Protein AF-A0AAU7NZ20-F1 (afdb_monomer)

Foldseek 3Di:
DDPPPPDPPQDPLLVLLLVLLVVCLVQVLQCLLCQFQVQQADGPVVCRCPRGCCPVPPDPDHRLLVVDVCLVVVLSVVLSVQLSVQLRVVDDDPDDPPCNNVSSNVRSNVSSSVSSSVSSVVSCVVVVRDGPDD

Organism: NCBI:txid3067653

Sequence (134 aa):
MRINFFNLTLSRQQGMASAIVALIALIVFTPLCGFIFDCGCTWPGLGLDEGCNFHVPEAEYRCPWCVSLFAGGLSFVLALLAGLWAAIRATRDRFSGRYELTRRVFIGVVVFIVVAVLAGWLTAAQQGYPLNGF

Secondary structure (DSSP, 8-state):
-----S-----HHHHHHHHHHHHHHHHHHHHHHHHHHT-----GGGTTTTT-GGG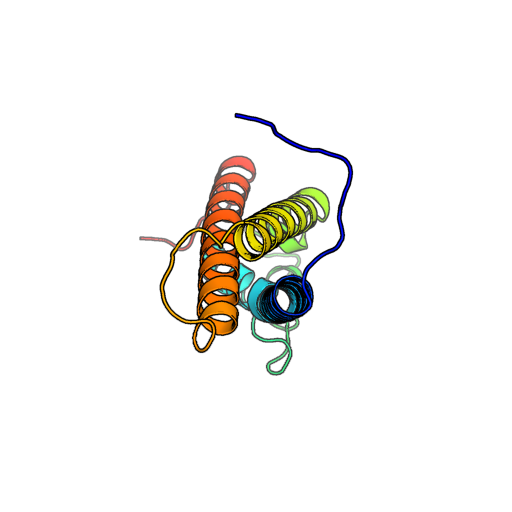-TT-SS--HHHH-HHHHHHHHHHHHHHHHHHHHH-----S-TTSHHHHHHHHHHHHHHHHHHHHHHHHHHHHT---S--

Structure (mmCIF, N/CA/C/O backbone):
data_AF-A0AAU7NZ20-F1
#
_entry.id   AF-A0AAU7NZ20-F1
#
loop_
_atom_site.group_PDB
_atom_site.id
_atom_site.type_symbol
_atom_site.label_atom_id
_atom_site.label_alt_id
_atom_site.label_comp_id
_atom_site.label_asym_id
_atom_site.label_entity_id
_atom_site.label_seq_id
_atom_site.pdbx_PDB_ins_code
_atom_site.Cartn_x
_atom_site.Cartn_y
_atom_site.Cartn_z
_atom_site.occupancy
_atom_site.B_iso_or_equiv
_atom_site.auth_seq_id
_atom_site.auth_comp_id
_atom_site.auth_asym_id
_atom_site.auth_atom_id
_atom_site.pdbx_PDB_model_num
ATOM 1 N N . MET A 1 1 ? -26.780 16.047 13.196 1.00 37.12 1 MET A N 1
ATOM 2 C CA . MET A 1 1 ? -25.580 15.195 13.029 1.00 37.12 1 MET A CA 1
ATOM 3 C C . MET A 1 1 ? -24.376 16.002 13.522 1.00 37.12 1 MET A C 1
ATOM 5 O O . MET A 1 1 ? -23.894 16.851 12.791 1.00 37.12 1 MET A O 1
ATOM 9 N N . ARG A 1 2 ? -23.982 15.879 14.801 1.00 36.03 2 ARG A N 1
ATOM 10 C CA . ARG A 1 2 ? -22.856 16.652 15.368 1.00 36.03 2 ARG A CA 1
ATOM 11 C C . ARG A 1 2 ? -21.546 15.944 15.033 1.00 36.03 2 ARG A C 1
ATOM 13 O O . ARG A 1 2 ? -21.280 14.871 15.566 1.00 36.03 2 ARG A O 1
ATOM 20 N N . ILE A 1 3 ? -20.746 16.541 14.158 1.00 47.69 3 ILE A N 1
ATOM 21 C CA . ILE A 1 3 ? -19.349 16.158 13.962 1.00 47.69 3 ILE A CA 1
ATOM 22 C C . ILE A 1 3 ? -18.554 16.912 15.037 1.00 47.69 3 ILE A C 1
ATOM 24 O O . ILE A 1 3 ? -18.200 18.071 14.856 1.00 47.69 3 ILE A O 1
ATOM 28 N N . ASN A 1 4 ? -18.346 16.287 16.199 1.00 41.22 4 ASN A N 1
ATOM 29 C CA . ASN A 1 4 ? -17.482 16.840 17.245 1.00 41.22 4 ASN A CA 1
ATOM 30 C C . ASN A 1 4 ? -16.019 16.617 16.836 1.00 41.22 4 ASN A C 1
ATOM 32 O O . ASN A 1 4 ? -15.513 15.502 16.922 1.00 41.22 4 ASN A O 1
ATOM 36 N N . PHE A 1 5 ? -15.359 17.679 16.377 1.00 50.91 5 PHE A N 1
ATOM 37 C CA . PHE A 1 5 ? -14.009 17.652 15.802 1.00 50.91 5 PHE A CA 1
ATOM 38 C C . PHE A 1 5 ? -12.866 17.671 16.846 1.00 50.91 5 PHE A C 1
ATOM 40 O O . PHE A 1 5 ? -11.706 17.696 16.457 1.00 50.91 5 PHE A O 1
ATOM 47 N N . PHE A 1 6 ? -13.157 17.660 18.158 1.00 45.06 6 PHE A N 1
ATOM 48 C CA . PHE A 1 6 ? -12.188 18.086 19.190 1.00 45.06 6 PHE A CA 1
ATOM 49 C C . PHE A 1 6 ? -11.951 17.136 20.380 1.00 45.06 6 PHE A C 1
ATOM 51 O O . PHE A 1 6 ? -11.410 17.556 21.392 1.00 45.06 6 PHE A O 1
ATOM 58 N N . ASN A 1 7 ? -12.298 15.850 20.268 1.00 42.81 7 ASN A N 1
ATOM 59 C CA . ASN A 1 7 ? -11.850 14.829 21.228 1.00 42.81 7 ASN A CA 1
ATOM 60 C C . ASN A 1 7 ? -11.270 13.631 20.467 1.00 42.81 7 ASN A C 1
ATOM 62 O O . ASN A 1 7 ? -11.940 12.622 20.259 1.00 42.81 7 ASN A O 1
ATOM 66 N N . LEU A 1 8 ? -10.021 13.763 20.009 1.00 58.69 8 LEU A N 1
ATOM 67 C CA . LEU A 1 8 ? -9.237 12.692 19.377 1.00 58.69 8 LEU A CA 1
ATOM 68 C C . LEU A 1 8 ? -8.634 11.742 20.428 1.00 58.69 8 LEU A C 1
ATOM 70 O O . LEU A 1 8 ? -7.463 11.380 20.359 1.00 58.69 8 LEU A O 1
ATOM 74 N N . THR A 1 9 ? -9.412 11.313 21.419 1.00 70.75 9 THR A N 1
ATOM 75 C CA . THR A 1 9 ? -8.994 10.180 22.246 1.00 70.75 9 THR A CA 1
ATOM 76 C C . THR A 1 9 ? -9.296 8.902 21.470 1.00 70.75 9 THR A C 1
AT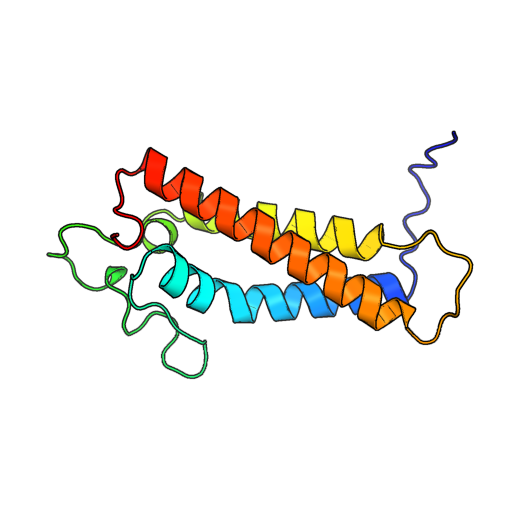OM 78 O O . THR A 1 9 ? -10.385 8.336 21.543 1.00 70.75 9 THR A O 1
ATOM 81 N N . LEU A 1 10 ? -8.326 8.475 20.653 1.00 76.00 10 LEU A N 1
ATOM 82 C CA . LEU A 1 10 ? -8.342 7.161 20.012 1.00 76.00 10 LEU A CA 1
ATOM 83 C C . LEU A 1 10 ? -8.570 6.095 21.084 1.00 76.00 10 LEU A C 1
ATOM 85 O O . LEU A 1 10 ? -7.844 6.029 22.078 1.00 76.00 10 LEU A O 1
ATOM 89 N N . SER A 1 11 ? -9.570 5.239 20.882 1.00 84.88 11 SER A N 1
ATOM 90 C CA . SER A 1 11 ? -9.738 4.080 21.748 1.00 84.88 11 SER A CA 1
ATOM 91 C C . SER A 1 11 ? -8.520 3.165 21.612 1.00 84.88 11 SER A C 1
ATOM 93 O O . SER A 1 11 ? -7.884 3.098 20.554 1.00 84.88 11 SER A O 1
ATOM 95 N N . ARG A 1 12 ? -8.213 2.396 22.662 1.00 87.56 12 ARG A N 1
ATOM 96 C CA . ARG A 1 12 ? -7.115 1.417 22.625 1.00 87.56 12 ARG A CA 1
ATOM 97 C C . ARG A 1 12 ? -7.222 0.486 21.411 1.00 87.56 12 ARG A C 1
ATOM 99 O O . ARG A 1 12 ? -6.216 0.205 20.771 1.00 87.56 12 ARG A O 1
ATOM 106 N N . GLN A 1 13 ? -8.437 0.060 21.054 1.00 88.12 13 GLN A N 1
ATOM 107 C CA . GLN A 1 13 ? -8.658 -0.795 19.887 1.00 88.12 13 GLN A CA 1
ATOM 108 C C . GLN A 1 13 ? -8.446 -0.068 18.553 1.00 88.12 13 GLN A C 1
ATOM 110 O O . GLN A 1 13 ? -7.893 -0.665 17.635 1.00 88.12 13 GLN A O 1
ATOM 115 N N . GLN A 1 14 ? -8.837 1.206 18.433 1.00 91.00 14 GLN A N 1
ATOM 116 C CA . GLN A 1 14 ? -8.559 2.007 17.233 1.00 91.00 14 GLN A CA 1
ATOM 117 C C . GLN A 1 14 ? -7.058 2.216 17.036 1.00 91.00 14 GLN A C 1
ATOM 119 O O . GLN A 1 14 ? -6.568 2.070 15.917 1.00 91.00 14 GLN A O 1
ATOM 124 N N . GLY A 1 15 ? -6.335 2.515 18.119 1.00 91.69 15 GLY A N 1
ATOM 125 C CA . GLY A 1 15 ? -4.879 2.643 18.104 1.00 91.69 15 GLY A CA 1
ATOM 126 C C . GLY A 1 15 ? -4.199 1.337 17.693 1.00 91.69 15 GLY A C 1
ATOM 127 O O . GLY A 1 15 ? -3.403 1.331 16.758 1.00 91.69 15 GLY A O 1
ATOM 128 N N . MET A 1 16 ? -4.574 0.215 18.320 1.00 94.19 16 MET A N 1
ATOM 129 C CA . MET A 1 16 ? -4.041 -1.109 17.975 1.00 94.19 16 MET A CA 1
ATOM 130 C C . MET A 1 16 ? -4.352 -1.505 16.527 1.00 94.19 16 MET A C 1
ATOM 132 O O . MET A 1 16 ? -3.455 -1.950 15.818 1.00 94.19 16 MET A O 1
ATOM 136 N N . ALA A 1 17 ? -5.592 -1.316 16.066 1.00 95.25 17 ALA A N 1
ATOM 137 C CA . ALA A 1 17 ? -5.971 -1.623 14.689 1.00 95.25 17 ALA A CA 1
ATOM 138 C C . ALA A 1 17 ? -5.156 -0.797 13.686 1.00 95.25 17 ALA A C 1
ATOM 140 O O . ALA A 1 17 ? -4.618 -1.350 12.735 1.00 95.25 17 ALA A O 1
ATOM 141 N N . SER A 1 18 ? -5.023 0.509 13.931 1.00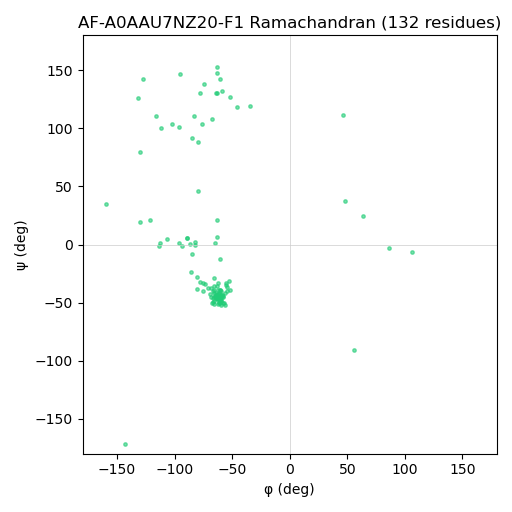 95.19 18 SER A N 1
ATOM 142 C CA . SER A 1 18 ? -4.238 1.423 13.093 1.00 95.19 18 SER A CA 1
ATOM 143 C C . SER A 1 18 ? -2.767 1.011 13.020 1.00 95.19 18 SER A C 1
ATOM 145 O O . SER A 1 18 ? -2.200 0.967 11.933 1.00 95.19 18 SER A O 1
ATOM 147 N N . ALA A 1 19 ? -2.164 0.645 14.154 1.00 97.31 19 ALA A N 1
ATOM 148 C CA . ALA A 1 19 ? -0.784 0.169 14.198 1.00 97.31 19 ALA A CA 1
ATOM 149 C C . ALA A 1 19 ? -0.592 -1.136 13.404 1.00 97.31 19 ALA A C 1
ATOM 151 O O . ALA A 1 19 ? 0.362 -1.255 12.639 1.00 97.31 19 ALA A O 1
ATOM 152 N N . ILE A 1 20 ? -1.520 -2.091 13.534 1.00 98.12 20 ILE A N 1
ATOM 153 C CA . ILE A 1 20 ? -1.485 -3.349 12.773 1.00 98.12 20 ILE A CA 1
ATOM 154 C C . ILE A 1 20 ? -1.647 -3.080 11.271 1.00 98.12 20 ILE A C 1
ATOM 156 O O . ILE A 1 20 ? -0.900 -3.636 10.472 1.00 98.12 20 ILE A O 1
ATOM 160 N N . VAL A 1 21 ? -2.579 -2.206 10.876 1.00 98.31 21 VAL A N 1
ATOM 161 C CA . VAL A 1 21 ? -2.777 -1.818 9.468 1.00 98.31 21 VAL A CA 1
ATOM 162 C C . VAL A 1 21 ? -1.517 -1.169 8.899 1.00 98.31 21 VAL A C 1
ATOM 164 O O . VAL A 1 21 ? -1.102 -1.540 7.807 1.00 98.31 21 VAL A O 1
ATOM 167 N N . ALA A 1 22 ? -0.876 -0.257 9.636 1.00 98.38 22 ALA A N 1
ATOM 168 C CA . ALA A 1 22 ? 0.370 0.373 9.205 1.00 98.38 22 ALA A CA 1
ATOM 169 C C . ALA A 1 22 ? 1.506 -0.647 9.025 1.00 98.38 22 ALA A C 1
ATOM 171 O O . ALA A 1 22 ? 2.222 -0.597 8.027 1.00 98.38 22 ALA A O 1
ATOM 172 N N . LEU A 1 23 ? 1.641 -1.602 9.950 1.00 98.50 23 LEU A N 1
ATOM 173 C CA . LEU A 1 23 ? 2.637 -2.668 9.843 1.00 98.50 23 LEU A CA 1
ATOM 174 C C . LEU A 1 23 ? 2.386 -3.557 8.617 1.00 98.50 23 LEU A C 1
ATOM 176 O O . LEU A 1 23 ? 3.309 -3.823 7.853 1.00 98.50 23 LEU A O 1
ATOM 180 N N . ILE A 1 24 ? 1.138 -3.983 8.400 1.00 98.44 24 ILE A N 1
ATOM 181 C CA . ILE A 1 24 ? 0.763 -4.780 7.225 1.00 98.44 24 ILE A CA 1
ATOM 182 C C . ILE A 1 24 ? 1.028 -3.990 5.941 1.00 98.44 24 ILE A C 1
ATOM 184 O O . ILE A 1 24 ? 1.599 -4.542 5.007 1.00 98.44 24 ILE A O 1
ATOM 188 N N . ALA A 1 25 ? 0.669 -2.704 5.900 1.00 98.12 25 ALA A N 1
ATOM 189 C CA . ALA A 1 25 ? 0.910 -1.842 4.748 1.00 98.12 25 ALA A CA 1
ATOM 190 C C . ALA A 1 25 ? 2.402 -1.770 4.390 1.00 98.12 25 ALA A C 1
ATOM 192 O O . ALA A 1 25 ? 2.745 -1.929 3.223 1.00 98.12 25 ALA A O 1
ATOM 193 N N . LEU A 1 26 ? 3.290 -1.605 5.378 1.00 96.69 26 LEU A N 1
ATOM 194 C CA . LEU A 1 26 ? 4.742 -1.586 5.158 1.00 96.69 26 LEU A CA 1
ATOM 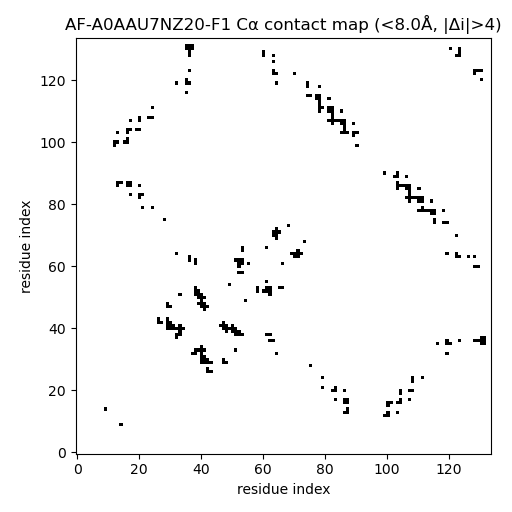195 C C . LEU A 1 26 ? 5.275 -2.910 4.594 1.00 96.69 26 LEU A C 1
ATOM 197 O O . LEU A 1 26 ? 6.150 -2.900 3.736 1.00 96.69 26 LEU A O 1
ATOM 201 N N . ILE A 1 27 ? 4.746 -4.043 5.059 1.00 97.44 27 ILE A N 1
ATOM 202 C CA . ILE A 1 27 ? 5.186 -5.370 4.608 1.00 97.44 27 ILE A CA 1
ATOM 203 C C . ILE A 1 27 ? 4.650 -5.686 3.202 1.00 97.44 27 ILE A C 1
ATOM 205 O O . ILE A 1 27 ? 5.359 -6.272 2.388 1.00 97.44 27 ILE A O 1
ATOM 209 N N . VAL A 1 28 ? 3.397 -5.319 2.922 1.00 97.50 28 VAL A N 1
ATOM 210 C CA . VAL A 1 28 ? 2.679 -5.698 1.695 1.00 97.50 28 VAL A CA 1
ATOM 211 C C . VAL A 1 28 ? 2.953 -4.741 0.535 1.00 97.50 28 VAL A C 1
ATOM 213 O O . VAL A 1 28 ? 2.816 -5.147 -0.614 1.00 97.50 28 VAL A O 1
ATOM 216 N N . PHE A 1 29 ? 3.354 -3.492 0.787 1.00 96.81 29 PHE A N 1
ATOM 217 C CA . PHE A 1 29 ? 3.498 -2.499 -0.282 1.00 96.81 29 PHE A CA 1
ATOM 218 C C . PHE A 1 29 ? 4.488 -2.923 -1.379 1.00 96.81 29 PHE A C 1
ATOM 220 O O . PHE A 1 29 ? 4.169 -2.806 -2.560 1.00 96.81 29 PHE A O 1
ATOM 227 N N . THR A 1 30 ? 5.650 -3.471 -1.015 1.00 95.81 30 THR A N 1
ATOM 228 C CA . THR A 1 30 ? 6.667 -3.893 -1.991 1.00 95.81 30 THR A CA 1
ATOM 229 C C . THR A 1 30 ? 6.248 -5.090 -2.854 1.00 95.81 30 THR A C 1
ATOM 231 O O . THR A 1 30 ? 6.313 -4.971 -4.076 1.00 95.81 30 THR A O 1
ATOM 234 N N . PRO A 1 31 ? 5.749 -6.219 -2.310 1.00 96.69 31 PRO A N 1
ATOM 235 C CA . PRO A 1 31 ? 5.232 -7.294 -3.159 1.00 96.69 31 PRO A CA 1
ATOM 236 C C . PRO A 1 31 ? 3.977 -6.872 -3.940 1.00 96.69 31 PRO A C 1
ATOM 238 O O . PRO A 1 31 ? 3.759 -7.357 -5.045 1.00 96.69 31 PRO A O 1
ATOM 241 N N . LEU A 1 32 ? 3.168 -5.940 -3.419 1.00 95.75 32 LEU A N 1
ATOM 242 C CA . LEU A 1 32 ? 2.042 -5.371 -4.164 1.00 95.75 32 LEU A CA 1
ATOM 243 C C . LEU A 1 32 ? 2.516 -4.550 -5.373 1.00 95.75 32 LEU A C 1
ATOM 245 O O . LEU 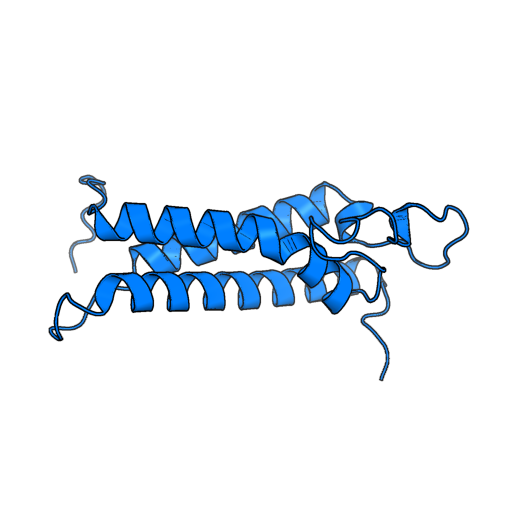A 1 32 ? 1.913 -4.645 -6.436 1.00 95.75 32 LEU A O 1
ATOM 249 N N . CYS A 1 33 ? 3.605 -3.791 -5.234 1.00 95.12 33 CYS A N 1
ATOM 250 C CA . CYS A 1 33 ? 4.279 -3.122 -6.348 1.00 95.12 33 CYS A CA 1
ATOM 251 C C . CYS A 1 33 ? 4.699 -4.137 -7.425 1.00 95.12 33 CYS A C 1
ATOM 253 O O . CYS A 1 33 ? 4.332 -3.989 -8.589 1.00 95.12 33 CYS A O 1
ATOM 255 N N . GLY A 1 34 ? 5.380 -5.213 -7.014 1.00 94.88 34 GLY A N 1
ATOM 256 C CA . GLY A 1 34 ? 5.770 -6.312 -7.902 1.00 94.88 34 GLY A CA 1
ATOM 257 C C . GLY A 1 34 ? 4.589 -6.944 -8.626 1.00 94.88 34 GLY A C 1
ATOM 258 O O . GLY A 1 34 ? 4.662 -7.187 -9.822 1.00 94.88 34 GLY A O 1
ATOM 259 N N . PHE A 1 35 ? 3.474 -7.143 -7.924 1.00 94.88 35 PHE A N 1
ATOM 260 C CA . PHE A 1 35 ? 2.255 -7.690 -8.507 1.00 94.88 35 PHE A CA 1
ATOM 261 C C . PHE A 1 35 ? 1.589 -6.739 -9.513 1.00 94.88 35 PHE A C 1
ATOM 263 O O . PHE A 1 35 ? 1.179 -7.183 -10.579 1.00 94.88 35 PHE A O 1
ATOM 270 N N . ILE A 1 36 ? 1.466 -5.444 -9.199 1.00 94.31 36 ILE A N 1
ATOM 271 C CA . ILE A 1 36 ? 0.768 -4.472 -10.060 1.00 94.31 36 ILE A CA 1
ATOM 272 C C . ILE A 1 36 ? 1.531 -4.218 -11.367 1.00 94.31 36 ILE A C 1
ATOM 274 O O . ILE A 1 36 ? 0.894 -4.033 -12.401 1.00 94.31 36 ILE A O 1
ATOM 278 N N . PHE A 1 37 ? 2.864 -4.177 -11.307 1.00 94.19 37 PHE A N 1
ATOM 279 C CA . PHE A 1 37 ? 3.714 -3.764 -12.428 1.00 94.19 37 PHE A CA 1
ATOM 280 C C . PHE A 1 37 ? 4.576 -4.894 -13.018 1.00 94.19 37 PHE A C 1
ATOM 282 O O . PHE A 1 37 ? 5.400 -4.606 -13.873 1.00 94.19 37 PHE A O 1
ATOM 289 N N . ASP A 1 38 ? 4.484 -6.135 -12.525 1.00 93.62 38 ASP A N 1
ATOM 290 C CA . ASP A 1 38 ? 5.360 -7.261 -12.926 1.00 93.62 38 ASP A CA 1
ATOM 291 C C . ASP A 1 38 ? 6.842 -6.876 -12.921 1.00 93.62 38 ASP A C 1
ATOM 293 O O . ASP A 1 38 ? 7.639 -7.221 -13.790 1.00 93.62 38 ASP A O 1
ATOM 297 N N . CYS A 1 39 ? 7.208 -6.059 -11.935 1.00 93.31 39 CYS A N 1
ATOM 298 C CA . CYS A 1 39 ? 8.492 -5.382 -11.935 1.00 93.31 39 CYS A CA 1
ATOM 299 C C . CYS A 1 39 ? 9.574 -6.143 -11.168 1.00 93.31 39 CYS A C 1
ATOM 301 O O . CYS A 1 39 ? 10.698 -5.664 -11.101 1.00 93.31 39 CYS A O 1
ATOM 303 N N . GLY A 1 40 ? 9.258 -7.298 -10.575 1.00 94.38 40 GLY A N 1
ATOM 304 C CA . GLY A 1 40 ? 10.205 -8.128 -9.820 1.00 94.38 40 GLY A CA 1
ATOM 305 C C . GLY A 1 40 ? 10.378 -7.763 -8.338 1.00 94.38 40 GLY A C 1
ATOM 306 O O . GLY A 1 40 ? 11.078 -8.473 -7.619 1.00 94.38 40 GLY A O 1
ATOM 307 N N . CYS A 1 41 ? 9.725 -6.704 -7.838 1.00 96.00 41 CYS A N 1
ATOM 308 C CA . CYS A 1 41 ? 9.648 -6.452 -6.394 1.00 96.00 41 CYS A CA 1
ATOM 309 C C . CYS A 1 41 ? 8.946 -7.609 -5.661 1.00 96.00 41 CYS A C 1
ATOM 311 O O . CYS A 1 41 ? 7.960 -8.172 -6.133 1.00 96.00 41 CYS A O 1
ATOM 313 N N . THR A 1 42 ? 9.422 -7.938 -4.466 1.00 97.00 42 THR A N 1
ATOM 314 C CA . THR A 1 42 ? 8.948 -9.079 -3.681 1.00 97.00 42 THR A CA 1
ATOM 315 C C . THR A 1 42 ? 8.913 -8.757 -2.184 1.00 97.00 42 THR A C 1
ATOM 317 O O . THR A 1 42 ? 9.037 -7.609 -1.752 1.00 97.00 42 THR A O 1
ATOM 320 N N . TRP A 1 43 ? 8.658 -9.770 -1.363 1.00 96.56 43 TRP A N 1
ATOM 321 C CA . TRP A 1 43 ? 8.553 -9.642 0.085 1.00 96.56 43 TRP A CA 1
ATOM 322 C C . TRP 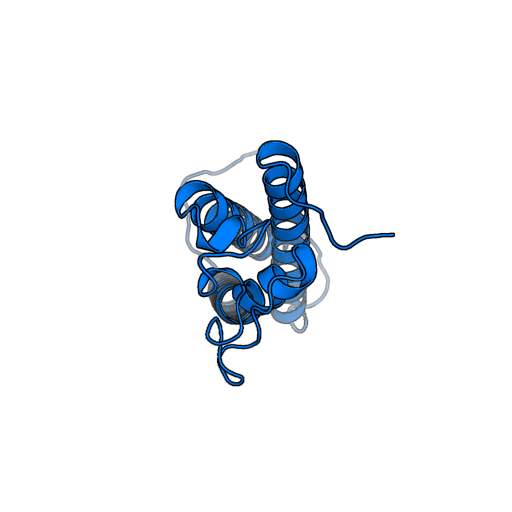A 1 43 ? 9.878 -9.184 0.716 1.00 96.56 43 TRP A C 1
ATOM 324 O O . TRP A 1 43 ? 10.944 -9.609 0.264 1.00 96.56 43 TRP A O 1
ATOM 334 N N . PRO A 1 44 ? 9.840 -8.412 1.821 1.00 93.12 44 PRO A N 1
ATOM 335 C CA . PRO A 1 44 ? 11.049 -7.965 2.517 1.00 93.12 44 PRO A CA 1
ATOM 336 C C . PRO A 1 44 ? 12.038 -9.077 2.905 1.00 93.12 44 PRO A C 1
ATOM 338 O O . PRO A 1 44 ? 13.239 -8.848 2.912 1.00 93.12 44 PRO A O 1
ATOM 341 N N . GLY A 1 45 ? 11.554 -10.288 3.202 1.00 92.06 45 GLY A N 1
ATOM 342 C CA . GLY A 1 45 ? 12.402 -11.447 3.522 1.00 92.06 45 GLY A CA 1
ATOM 343 C C . GLY A 1 45 ? 12.888 -12.260 2.315 1.00 92.06 45 GLY A C 1
ATOM 344 O O . GLY A 1 45 ? 13.551 -13.271 2.513 1.00 92.06 45 GLY A O 1
ATOM 345 N N . LEU A 1 46 ? 12.529 -11.863 1.090 1.00 94.44 46 LEU A N 1
ATOM 346 C CA . LEU A 1 46 ? 12.855 -12.558 -0.164 1.00 94.44 46 LEU A CA 1
ATOM 347 C C . LEU A 1 46 ? 13.640 -11.664 -1.140 1.00 94.44 46 LEU A C 1
ATOM 349 O O . LEU A 1 46 ? 13.624 -11.911 -2.340 1.00 94.44 46 LEU A O 1
ATOM 353 N N . GLY A 1 47 ? 14.293 -10.619 -0.628 1.00 94.25 47 GLY A N 1
ATOM 354 C CA . GLY A 1 47 ? 15.102 -9.687 -1.417 1.00 94.25 47 GLY A CA 1
ATOM 355 C C . GLY A 1 47 ? 14.461 -8.316 -1.637 1.00 94.25 47 GLY A C 1
ATOM 356 O O . GLY A 1 47 ? 15.141 -7.432 -2.129 1.00 94.25 47 GLY A O 1
ATOM 357 N N . LEU A 1 48 ? 13.199 -8.088 -1.235 1.00 94.25 48 LEU A N 1
ATOM 358 C CA . LEU A 1 48 ? 12.515 -6.784 -1.316 1.00 94.25 48 LEU A CA 1
ATOM 359 C C . LEU A 1 48 ? 12.505 -6.189 -2.744 1.00 94.25 48 LEU A C 1
ATOM 361 O O . LEU A 1 48 ? 11.580 -6.444 -3.510 1.00 94.25 48 LEU A O 1
ATOM 365 N N . ASP A 1 49 ? 13.508 -5.393 -3.105 1.00 94.81 49 ASP A N 1
ATOM 366 C CA . ASP A 1 49 ? 13.699 -4.783 -4.418 1.00 94.81 49 ASP A CA 1
ATOM 367 C C . ASP A 1 49 ? 14.928 -5.312 -5.179 1.00 94.81 49 ASP A C 1
ATOM 369 O O . ASP A 1 49 ? 15.124 -4.904 -6.315 1.00 94.81 49 ASP A O 1
ATOM 373 N N . GLU A 1 50 ? 15.723 -6.230 -4.623 1.00 94.81 50 GLU A N 1
ATOM 374 C CA . GLU A 1 50 ? 16.948 -6.766 -5.247 1.00 94.81 50 GLU A CA 1
ATOM 375 C C . GLU A 1 50 ? 16.710 -7.345 -6.653 1.00 94.81 50 GLU A C 1
ATOM 377 O O . GLU A 1 50 ? 17.542 -7.185 -7.543 1.00 94.81 50 GLU A O 1
ATOM 382 N N . GLY A 1 51 ? 15.559 -7.990 -6.871 1.00 92.38 51 GLY A N 1
ATOM 383 C CA . GLY A 1 51 ? 15.146 -8.534 -8.171 1.00 92.38 51 GLY A CA 1
ATOM 384 C C . GLY A 1 51 ? 14.358 -7.561 -9.055 1.00 92.38 51 GLY A C 1
ATOM 385 O O . GLY A 1 51 ? 13.844 -7.967 -10.094 1.00 92.38 51 GLY A O 1
ATOM 386 N N . CYS A 1 52 ? 14.202 -6.300 -8.643 1.00 95.50 52 CYS A N 1
ATOM 387 C 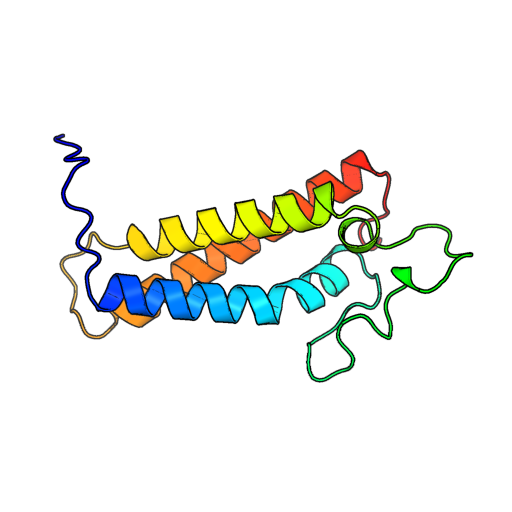CA . CYS A 1 52 ? 13.367 -5.333 -9.346 1.00 95.50 52 CYS A CA 1
ATOM 388 C C . CYS A 1 52 ? 14.027 -4.827 -10.638 1.00 95.50 52 CYS A C 1
ATOM 390 O O . CYS A 1 52 ? 15.198 -4.443 -10.645 1.00 95.50 52 CYS A O 1
ATOM 392 N N . ASN A 1 53 ? 13.243 -4.694 -11.713 1.00 95.19 53 ASN A N 1
ATOM 393 C CA . ASN A 1 53 ? 13.663 -4.089 -12.982 1.00 95.19 53 ASN A CA 1
ATOM 394 C C . ASN A 1 53 ? 14.099 -2.618 -12.843 1.00 95.19 53 ASN A C 1
ATOM 396 O O . ASN A 1 53 ? 14.722 -2.067 -13.747 1.00 95.19 53 ASN A O 1
ATOM 400 N N . PHE A 1 54 ? 13.825 -1.976 -11.701 1.00 94.81 54 PHE A N 1
ATOM 401 C CA . PHE A 1 54 ? 14.404 -0.685 -11.355 1.00 94.81 54 PHE A CA 1
ATOM 402 C C . PHE A 1 54 ? 15.936 -0.720 -11.405 1.00 94.81 54 PHE A C 1
ATOM 404 O O . PHE A 1 54 ? 16.530 0.268 -11.828 1.00 94.81 54 PHE A O 1
ATOM 411 N N . HIS A 1 55 ? 16.573 -1.835 -11.043 1.00 95.12 55 HIS A N 1
ATOM 412 C CA . HIS A 1 55 ? 18.033 -1.975 -11.043 1.00 95.12 55 HIS A CA 1
ATOM 413 C C . HIS A 1 55 ? 18.629 -2.315 -12.413 1.00 95.12 55 HIS A C 1
ATOM 415 O O . HIS A 1 55 ? 19.846 -2.413 -12.522 1.00 95.12 55 HIS A O 1
ATOM 421 N N . VAL A 1 56 ? 17.805 -2.466 -13.458 1.00 94.75 56 VAL A N 1
ATOM 422 C CA . VAL A 1 56 ? 18.239 -2.769 -14.831 1.00 94.75 56 VAL A CA 1
ATOM 423 C C . VAL A 1 56 ? 18.197 -1.479 -15.666 1.00 94.75 56 VAL A C 1
ATOM 425 O O . VAL A 1 56 ? 17.108 -1.028 -16.031 1.00 94.75 56 VAL A O 1
ATOM 428 N N . PRO A 1 57 ? 19.346 -0.835 -15.958 1.00 89.69 57 PRO A N 1
ATOM 429 C CA . PRO A 1 57 ? 19.377 0.450 -16.659 1.00 89.69 57 PRO A CA 1
ATOM 430 C C . PRO A 1 57 ? 18.794 0.393 -18.075 1.00 89.69 57 PRO A C 1
ATOM 432 O O . PRO A 1 57 ? 18.189 1.367 -18.517 1.00 89.69 57 PRO A O 1
ATOM 435 N N . GLU A 1 58 ? 18.955 -0.739 -18.761 1.00 91.12 58 GLU A N 1
ATOM 436 C CA . GLU A 1 58 ? 18.513 -0.968 -20.140 1.00 91.12 58 GLU A CA 1
ATOM 437 C C . GLU A 1 58 ? 17.076 -1.506 -20.243 1.00 91.12 58 GLU A C 1
ATOM 439 O O . GLU A 1 58 ? 16.630 -1.855 -21.336 1.00 91.12 58 GLU A O 1
ATOM 444 N N . ALA A 1 59 ? 16.340 -1.606 -19.129 1.00 88.94 59 ALA A N 1
ATOM 445 C CA . ALA A 1 59 ? 14.954 -2.057 -19.161 1.00 88.94 59 ALA A CA 1
ATOM 446 C C . ALA A 1 59 ? 14.085 -1.080 -19.967 1.00 88.94 59 ALA A C 1
ATOM 448 O O . ALA A 1 59 ? 14.084 0.121 -19.696 1.00 88.94 59 ALA A O 1
ATOM 449 N N . GLU A 1 60 ? 13.303 -1.617 -20.910 1.00 87.88 60 GLU A N 1
ATOM 450 C CA . GLU A 1 60 ? 12.376 -0.835 -21.742 1.00 87.88 60 GLU A CA 1
ATOM 451 C C . GLU A 1 60 ? 11.409 -0.009 -20.879 1.00 87.88 60 GLU A C 1
ATOM 453 O O . GLU A 1 60 ? 11.182 1.170 -21.144 1.00 87.88 60 GLU A O 1
ATOM 458 N N . TYR A 1 61 ? 10.926 -0.605 -19.782 1.00 90.31 61 TYR A N 1
ATOM 459 C CA . TYR A 1 61 ? 10.137 0.070 -18.758 1.00 90.31 61 TYR A CA 1
ATOM 460 C C . TYR A 1 61 ? 10.678 -0.259 -17.367 1.00 90.31 61 TYR A C 1
ATOM 462 O O . TYR A 1 61 ? 10.764 -1.423 -16.974 1.00 90.31 61 TYR A O 1
ATOM 470 N N . ARG A 1 62 ? 10.990 0.775 -16.583 1.00 92.81 62 ARG A N 1
ATOM 471 C CA . ARG A 1 62 ? 11.413 0.640 -15.180 1.00 92.81 62 ARG A CA 1
ATOM 472 C C . ARG A 1 62 ? 10.221 0.825 -14.248 1.00 92.81 62 ARG A C 1
ATOM 474 O O . ARG A 1 62 ? 9.329 1.615 -14.546 1.00 92.81 62 ARG A O 1
ATOM 481 N N . CYS A 1 63 ? 10.221 0.119 -13.117 1.00 94.50 63 CYS A N 1
ATOM 482 C CA . CYS A 1 63 ? 9.149 0.162 -12.124 1.00 94.50 63 CYS A CA 1
ATOM 483 C C . CYS A 1 63 ? 8.696 1.606 -11.799 1.00 94.50 63 CYS A C 1
ATOM 485 O O . CYS A 1 63 ? 9.497 2.375 -11.248 1.00 94.50 63 CYS A O 1
ATOM 487 N N . PRO A 1 64 ? 7.422 1.972 -12.052 1.00 94.75 64 PRO A N 1
ATOM 488 C CA . PRO A 1 64 ? 6.942 3.350 -11.915 1.00 94.75 64 PRO A CA 1
ATOM 489 C C . PRO A 1 64 ? 7.019 3.902 -10.491 1.00 94.75 64 PRO A C 1
ATOM 491 O O . PRO A 1 64 ? 7.290 5.086 -10.284 1.00 94.75 64 PRO A O 1
ATOM 494 N N . TRP A 1 65 ? 6.777 3.050 -9.492 1.00 95.62 65 TRP A N 1
ATOM 495 C CA . TRP A 1 65 ? 6.825 3.443 -8.082 1.00 95.62 65 TRP A CA 1
ATOM 496 C C . TRP A 1 65 ? 8.242 3.498 -7.514 1.00 95.62 65 TRP A C 1
ATOM 498 O O . TRP A 1 65 ? 8.483 4.292 -6.608 1.00 95.62 65 TRP A O 1
ATOM 508 N N . CYS A 1 66 ? 9.179 2.708 -8.043 1.00 94.62 66 CYS A N 1
ATOM 509 C CA . CYS A 1 66 ? 10.579 2.759 -7.615 1.00 94.62 66 CYS A CA 1
ATOM 510 C C . CYS A 1 66 ? 11.334 3.918 -8.278 1.00 94.62 66 CYS A C 1
ATOM 512 O O . CYS A 1 66 ? 12.137 4.574 -7.622 1.00 94.62 66 CYS A O 1
ATOM 514 N N . VAL A 1 67 ? 11.065 4.203 -9.559 1.00 94.38 67 VAL A N 1
ATOM 515 C CA . VAL A 1 67 ? 11.752 5.285 -10.284 1.00 94.38 67 VAL A CA 1
ATOM 516 C C . VAL A 1 67 ? 11.251 6.673 -9.886 1.00 94.38 67 VAL A C 1
ATOM 518 O O . VAL A 1 67 ? 12.026 7.626 -9.847 1.00 94.38 67 VAL A O 1
ATOM 521 N N . SER A 1 68 ? 9.964 6.799 -9.555 1.00 93.50 68 SER A N 1
ATOM 522 C CA . SER A 1 68 ? 9.355 8.061 -9.146 1.00 93.50 68 SER A CA 1
ATOM 523 C C . SER A 1 68 ? 8.968 8.013 -7.675 1.00 93.50 68 SER A C 1
ATOM 525 O O . SER A 1 68 ? 7.895 7.522 -7.315 1.00 93.50 68 SER A O 1
ATOM 527 N N . LEU A 1 69 ? 9.813 8.610 -6.825 1.00 89.19 69 LEU A N 1
ATOM 528 C CA . LEU A 1 69 ? 9.518 8.783 -5.398 1.00 89.19 69 LEU A CA 1
ATOM 529 C C . LEU A 1 69 ? 8.185 9.511 -5.187 1.00 89.19 69 LEU A C 1
ATOM 531 O O . LEU A 1 69 ? 7.467 9.219 -4.235 1.00 89.19 69 LEU A O 1
ATOM 535 N N . PHE A 1 70 ? 7.836 10.434 -6.088 1.00 93.62 70 PHE A N 1
ATOM 536 C CA . PHE A 1 70 ? 6.552 11.119 -6.038 1.00 93.62 70 PHE A CA 1
ATOM 537 C C . PHE A 1 70 ? 5.393 10.150 -6.288 1.00 93.62 70 PHE A C 1
ATOM 539 O O . PHE A 1 70 ? 4.484 10.083 -5.468 1.00 93.62 70 PHE A O 1
ATOM 546 N N . ALA A 1 71 ? 5.433 9.362 -7.367 1.00 94.19 71 ALA A N 1
ATOM 547 C CA . ALA A 1 71 ? 4.351 8.433 -7.682 1.00 94.19 71 ALA A CA 1
ATOM 548 C C . ALA A 1 71 ? 4.228 7.317 -6.635 1.00 94.19 71 ALA A C 1
ATOM 550 O O . ALA A 1 71 ? 3.135 7.087 -6.116 1.00 94.19 71 ALA A O 1
ATOM 551 N N . GLY A 1 72 ? 5.338 6.662 -6.281 1.00 94.62 72 GLY A N 1
ATOM 552 C CA . GLY A 1 72 ? 5.350 5.591 -5.284 1.00 94.62 72 GLY A CA 1
ATOM 553 C C . GLY A 1 72 ? 5.019 6.094 -3.881 1.00 94.62 72 GLY A C 1
ATOM 554 O O . GLY A 1 72 ? 4.120 5.570 -3.224 1.00 94.62 72 GLY A O 1
ATOM 555 N N . GLY A 1 73 ? 5.687 7.162 -3.441 1.00 95.94 73 GLY A N 1
ATOM 556 C CA . GLY A 1 73 ? 5.491 7.747 -2.117 1.00 95.94 73 GLY A CA 1
ATOM 557 C C . GLY A 1 73 ? 4.086 8.310 -1.916 1.00 95.94 73 GLY A C 1
ATOM 558 O O . GLY A 1 73 ? 3.456 8.018 -0.900 1.00 95.94 73 GLY A O 1
ATOM 559 N N . LEU A 1 74 ? 3.551 9.063 -2.885 1.00 96.00 74 LEU A N 1
ATOM 560 C CA . LEU A 1 74 ? 2.193 9.603 -2.789 1.00 96.00 74 LEU A CA 1
ATOM 561 C C . LEU A 1 74 ? 1.146 8.485 -2.803 1.00 96.00 74 LEU A C 1
ATOM 563 O O . LEU A 1 74 ? 0.218 8.521 -1.997 1.00 96.00 74 LEU A O 1
ATOM 567 N N . SER A 1 75 ? 1.317 7.471 -3.658 1.00 96.12 75 SER A N 1
ATOM 568 C CA . SER A 1 75 ? 0.427 6.304 -3.700 1.00 96.12 75 SER A CA 1
ATOM 569 C C . SER A 1 75 ? 0.404 5.572 -2.359 1.00 96.12 75 SER A C 1
ATOM 571 O O . SER A 1 75 ? -0.673 5.307 -1.822 1.00 96.12 75 SER A O 1
ATOM 573 N N . PHE A 1 76 ? 1.580 5.311 -1.776 1.00 97.81 76 PHE A N 1
ATOM 574 C CA . PHE A 1 76 ? 1.697 4.675 -0.465 1.00 97.81 76 PHE A CA 1
ATOM 575 C C . PHE A 1 76 ? 1.034 5.503 0.636 1.00 97.81 76 PHE A C 1
ATOM 577 O O . PHE A 1 76 ? 0.215 4.978 1.389 1.00 97.81 76 PHE A O 1
ATOM 584 N N . VAL A 1 77 ? 1.354 6.799 0.726 1.00 98.06 77 VAL A N 1
ATOM 585 C CA . VAL A 1 77 ? 0.818 7.682 1.771 1.00 98.06 77 VAL A CA 1
ATOM 586 C C . VAL A 1 77 ? -0.701 7.795 1.661 1.00 98.06 77 VAL A C 1
ATOM 588 O O . VAL A 1 77 ? -1.388 7.668 2.672 1.00 98.06 77 VAL A O 1
ATOM 591 N N . LEU A 1 78 ? -1.250 7.978 0.457 1.00 97.94 78 LEU A N 1
ATOM 592 C CA . LEU A 1 78 ? -2.699 8.055 0.254 1.00 97.94 78 LEU A CA 1
ATOM 593 C C . LEU A 1 78 ? -3.397 6.744 0.629 1.00 97.94 78 LEU A C 1
ATOM 595 O O . LEU A 1 78 ? -4.395 6.772 1.353 1.00 97.94 78 LEU A O 1
ATOM 599 N N . ALA A 1 79 ? -2.860 5.603 0.194 1.00 98.25 79 ALA A N 1
ATOM 600 C CA . ALA A 1 79 ? -3.402 4.295 0.542 1.00 98.25 79 ALA A CA 1
ATOM 601 C C . ALA A 1 79 ? -3.343 4.036 2.052 1.00 98.25 79 ALA A C 1
ATOM 603 O O . ALA A 1 79 ? -4.326 3.583 2.645 1.00 98.25 79 ALA A O 1
ATOM 604 N N . LEU A 1 80 ? -2.217 4.364 2.692 1.00 98.50 80 LEU A N 1
ATOM 605 C CA . LEU A 1 80 ? -2.030 4.214 4.131 1.00 98.50 80 LEU A CA 1
ATOM 606 C C . LEU A 1 80 ? -3.028 5.084 4.895 1.00 98.50 80 LEU A C 1
ATOM 608 O O . LEU A 1 80 ? -3.755 4.574 5.744 1.00 98.50 80 LEU A O 1
ATOM 612 N N . LEU A 1 81 ? -3.122 6.376 4.573 1.00 98.19 81 LEU A N 1
ATOM 613 C CA . LEU A 1 81 ? -4.058 7.290 5.229 1.00 98.19 81 LEU A CA 1
ATOM 614 C C . LEU A 1 81 ? -5.513 6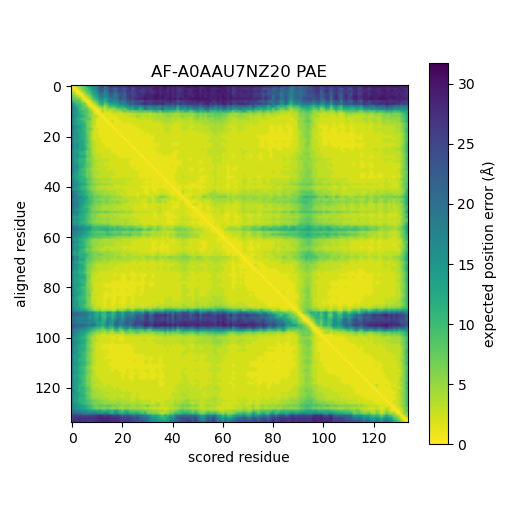.843 5.051 1.00 98.19 81 LEU A C 1
ATOM 616 O O . LEU A 1 81 ? -6.282 6.900 6.013 1.00 98.19 81 LEU A O 1
ATOM 620 N N . ALA A 1 82 ? -5.888 6.346 3.870 1.00 98.25 82 ALA A N 1
ATOM 621 C CA . ALA A 1 82 ? -7.220 5.801 3.625 1.00 98.25 82 ALA A CA 1
ATOM 622 C C . ALA A 1 82 ? -7.499 4.547 4.472 1.00 98.25 82 ALA A C 1
ATOM 624 O O . ALA A 1 82 ? -8.551 4.456 5.111 1.00 98.25 82 ALA A O 1
ATOM 625 N N . GLY A 1 83 ? -6.548 3.610 4.539 1.00 97.88 83 GLY A N 1
ATOM 626 C CA . GLY A 1 83 ? -6.653 2.406 5.366 1.00 97.88 83 GLY A CA 1
ATOM 627 C C . GLY A 1 83 ? -6.750 2.722 6.861 1.00 97.88 83 GLY A C 1
ATOM 628 O O . GLY A 1 83 ? -7.615 2.187 7.559 1.00 97.88 83 GLY A O 1
ATOM 629 N N . LEU A 1 84 ? -5.926 3.651 7.354 1.00 97.12 84 LEU A N 1
ATOM 630 C CA . LEU A 1 84 ? -5.969 4.129 8.739 1.00 97.12 84 LEU A CA 1
ATOM 631 C C . LEU A 1 84 ? -7.304 4.810 9.055 1.00 97.12 84 LEU A C 1
ATOM 633 O O . LEU A 1 84 ? -7.942 4.504 10.065 1.00 97.12 84 LEU A O 1
ATOM 637 N N . TRP A 1 85 ? -7.767 5.695 8.171 1.00 96.06 85 TRP A N 1
ATOM 638 C CA . TRP A 1 85 ? -9.058 6.358 8.317 1.00 96.06 85 TRP A CA 1
ATOM 639 C C . TRP A 1 85 ? -10.205 5.343 8.397 1.00 96.06 85 TRP A C 1
ATOM 641 O O . TRP A 1 85 ? -11.059 5.442 9.286 1.00 96.06 85 TRP A O 1
ATOM 651 N N . ALA A 1 86 ? -10.190 4.324 7.535 1.00 95.44 86 ALA A N 1
ATOM 652 C CA . ALA A 1 86 ? -11.182 3.259 7.541 1.00 95.44 86 ALA A CA 1
ATOM 653 C C . ALA A 1 86 ? -11.126 2.419 8.828 1.00 95.44 86 ALA A C 1
ATOM 655 O O . ALA A 1 86 ? -12.166 2.190 9.448 1.00 95.44 86 ALA A O 1
ATOM 656 N N . ALA A 1 87 ? -9.935 2.037 9.301 1.00 94.12 87 ALA A N 1
ATOM 657 C CA . ALA A 1 87 ? -9.760 1.290 10.550 1.00 94.12 87 ALA A CA 1
ATOM 658 C C . ALA A 1 87 ? -10.293 2.054 11.778 1.00 94.12 87 ALA A C 1
ATOM 660 O O . ALA A 1 87 ? -10.935 1.473 12.663 1.00 94.12 87 ALA A O 1
ATOM 661 N N . ILE A 1 88 ? -10.089 3.375 11.818 1.00 91.81 88 ILE A N 1
ATOM 662 C CA . ILE A 1 88 ? -10.584 4.249 12.891 1.00 91.81 88 ILE A CA 1
ATOM 663 C C . ILE A 1 88 ? -12.112 4.376 12.832 1.00 91.81 88 ILE A C 1
ATOM 665 O O . ILE A 1 88 ? -12.780 4.304 13.873 1.00 91.81 88 ILE A O 1
ATOM 669 N N . ARG A 1 89 ? -12.679 4.537 11.628 1.00 90.62 89 ARG A N 1
ATOM 670 C CA . ARG A 1 89 ? -14.118 4.761 11.400 1.00 90.62 89 ARG A CA 1
ATOM 671 C C . ARG A 1 89 ? -14.963 3.493 11.328 1.00 90.62 89 ARG A C 1
ATOM 673 O O . ARG A 1 89 ? -16.184 3.610 11.384 1.00 90.62 89 ARG A O 1
ATOM 680 N N . ALA A 1 90 ? -14.352 2.312 11.298 1.00 84.62 90 ALA A N 1
ATOM 681 C CA . ALA A 1 90 ? -15.004 1.002 11.209 1.00 84.62 90 ALA A CA 1
ATOM 682 C C . ALA A 1 90 ? -15.919 0.605 12.401 1.00 84.62 90 ALA A C 1
ATOM 684 O O . ALA A 1 90 ? -16.225 -0.572 12.582 1.00 84.62 90 ALA A O 1
ATOM 685 N N . THR A 1 91 ? -16.417 1.555 13.198 1.00 72.69 91 THR A N 1
ATOM 686 C CA . THR A 1 91 ? -17.357 1.302 14.299 1.00 72.69 91 THR A CA 1
ATOM 687 C C . THR A 1 91 ? -18.706 1.943 14.088 1.00 72.69 91 THR A C 1
ATOM 689 O O . THR A 1 91 ? -18.845 3.159 14.237 1.00 72.69 91 THR A O 1
ATOM 692 N N . ARG A 1 92 ? -19.721 1.103 13.860 1.00 59.50 92 ARG A N 1
ATOM 693 C CA . ARG A 1 92 ? -21.108 1.496 14.102 1.00 59.50 92 ARG A CA 1
ATOM 694 C C . ARG A 1 92 ? -22.109 0.348 14.266 1.00 59.50 92 ARG A C 1
ATOM 696 O O . ARG A 1 92 ? -23.254 0.539 13.897 1.00 59.50 92 ARG A O 1
ATOM 703 N N . ASP A 1 93 ? -21.740 -0.791 14.857 1.00 60.34 93 ASP A N 1
ATOM 704 C CA . ASP A 1 93 ? -22.735 -1.844 15.131 1.00 60.34 93 ASP A CA 1
ATOM 705 C C . ASP A 1 93 ? -22.738 -2.303 16.587 1.00 60.34 93 ASP A C 1
ATOM 707 O O . ASP A 1 93 ? -21.692 -2.440 17.215 1.00 60.34 93 ASP A O 1
ATOM 711 N N . ARG A 1 94 ? -23.946 -2.575 17.100 1.00 56.06 94 ARG A N 1
ATOM 712 C CA . ARG A 1 94 ? -24.251 -3.061 18.462 1.00 56.06 94 ARG A CA 1
ATOM 713 C C . ARG A 1 94 ? -23.697 -4.466 18.770 1.00 56.06 94 ARG A C 1
ATOM 715 O O . ARG A 1 94 ? -23.940 -4.981 19.857 1.00 56.06 94 ARG A O 1
ATOM 722 N N . PHE A 1 95 ? -22.994 -5.106 17.833 1.00 52.56 95 PHE A N 1
ATOM 723 C CA . PHE A 1 95 ? -22.570 -6.502 17.938 1.00 52.56 95 PHE A CA 1
ATOM 724 C C . PHE A 1 95 ? -21.128 -6.642 18.457 1.00 52.56 95 PHE A C 1
ATOM 726 O O . PHE A 1 95 ? -20.158 -6.484 17.724 1.00 52.56 95 PHE A O 1
ATOM 733 N N . SER A 1 96 ? -21.044 -6.972 19.751 1.00 58.94 96 SER A N 1
ATOM 734 C CA . SER A 1 96 ? -19.975 -7.679 20.481 1.00 58.94 96 SER A CA 1
ATOM 735 C C . SER A 1 96 ? -18.509 -7.264 20.249 1.00 58.94 96 SER A C 1
ATOM 737 O O . SER A 1 96 ? -17.884 -7.615 19.248 1.00 58.94 96 SER A O 1
ATOM 739 N N . GLY A 1 97 ? -17.895 -6.678 21.283 1.00 69.69 97 GLY A N 1
ATOM 740 C CA . GLY A 1 97 ? -16.490 -6.241 21.321 1.00 69.69 97 GLY A CA 1
ATOM 741 C C . GLY A 1 97 ? -15.406 -7.327 21.194 1.00 69.69 97 GLY A C 1
ATOM 742 O O . GLY A 1 97 ? -14.230 -7.004 21.336 1.00 69.69 97 GLY A O 1
ATOM 743 N N . ARG A 1 98 ? -15.753 -8.597 20.917 1.00 78.81 98 ARG A N 1
ATOM 744 C CA . ARG A 1 98 ? -14.776 -9.687 20.708 1.00 78.81 98 ARG A CA 1
ATOM 745 C C . ARG A 1 98 ? -14.138 -9.655 19.311 1.00 78.81 98 ARG A C 1
ATOM 747 O O . ARG A 1 98 ? -12.969 -9.997 19.187 1.00 78.81 98 ARG A O 1
ATOM 754 N N . TYR A 1 99 ? -14.870 -9.215 18.284 1.00 86.62 99 TYR A N 1
ATOM 755 C CA . TYR A 1 99 ? -14.385 -9.177 16.890 1.00 86.62 99 TYR A CA 1
ATOM 756 C C . TYR A 1 99 ? -14.073 -7.764 16.382 1.00 86.62 99 TYR A C 1
ATOM 758 O O . TYR A 1 99 ? -13.744 -7.584 15.210 1.00 86.62 99 TYR A O 1
ATOM 766 N N . GLU A 1 100 ? -14.176 -6.751 17.245 1.00 88.81 100 GLU A N 1
ATOM 767 C CA . GLU A 1 100 ? -14.010 -5.353 16.846 1.00 88.81 100 GLU A CA 1
ATOM 768 C C . GLU A 1 100 ? -12.600 -5.081 16.292 1.00 88.81 100 GLU A C 1
ATOM 770 O O . GLU A 1 100 ? -12.481 -4.495 15.216 1.00 88.81 100 GLU A O 1
ATOM 775 N N . LEU A 1 101 ? -11.542 -5.573 16.950 1.00 90.75 101 LEU A N 1
ATOM 776 C CA . LEU A 1 101 ? -10.165 -5.409 16.469 1.00 90.75 101 LEU A CA 1
ATOM 777 C C . LEU A 1 101 ? -9.967 -6.040 15.084 1.00 90.75 101 LEU A C 1
ATOM 779 O O . LEU A 1 101 ? -9.523 -5.361 14.160 1.00 90.75 101 LEU A O 1
ATOM 783 N N . THR A 1 102 ? -10.342 -7.312 14.924 1.00 92.88 102 THR A N 1
ATOM 784 C CA . THR A 1 102 ? -10.200 -8.046 13.658 1.00 92.88 102 THR A CA 1
ATOM 785 C C . THR A 1 102 ? -10.962 -7.361 12.529 1.00 92.88 102 THR A C 1
ATOM 787 O O . THR A 1 102 ? -10.413 -7.184 11.446 1.00 92.88 102 THR A O 1
ATOM 790 N N . ARG A 1 103 ? -12.196 -6.903 12.782 1.00 91.56 103 ARG A N 1
ATOM 791 C CA . ARG A 1 103 ? -13.003 -6.171 11.796 1.00 91.56 103 ARG A CA 1
ATOM 792 C C . ARG A 1 103 ? -12.337 -4.860 11.375 1.00 91.56 103 ARG A C 1
ATOM 794 O O . ARG A 1 103 ? -12.284 -4.571 10.183 1.00 91.56 103 ARG A O 1
ATOM 801 N N . ARG A 1 104 ? -11.836 -4.066 12.328 1.00 93.56 104 ARG A N 1
ATOM 802 C CA . ARG A 1 104 ? -11.154 -2.793 12.039 1.00 93.56 104 ARG A CA 1
ATOM 803 C C . ARG A 1 104 ? -9.895 -3.004 11.205 1.00 93.56 104 ARG A C 1
ATOM 805 O O . ARG A 1 104 ? -9.698 -2.282 10.233 1.00 93.56 104 ARG A O 1
ATOM 812 N N . VAL A 1 105 ? -9.081 -3.999 11.568 1.00 95.88 105 VAL A N 1
ATOM 813 C CA . VAL A 1 105 ? -7.876 -4.369 10.812 1.00 95.88 105 VAL A CA 1
ATOM 814 C C . VAL A 1 105 ? -8.255 -4.818 9.406 1.00 95.88 105 VAL A C 1
ATOM 816 O O . VAL A 1 105 ? -7.719 -4.284 8.444 1.00 95.88 105 VAL A O 1
ATOM 819 N N . PHE A 1 106 ? -9.219 -5.733 9.277 1.00 96.06 106 PHE A N 1
ATOM 820 C CA . PHE A 1 106 ? -9.662 -6.247 7.983 1.00 96.06 106 PHE A CA 1
ATOM 821 C C . PHE A 1 106 ? -10.152 -5.126 7.059 1.00 96.06 106 PHE A C 1
ATOM 823 O O . PHE A 1 106 ? -9.678 -5.007 5.935 1.00 96.06 106 PHE A O 1
ATOM 830 N N . ILE A 1 107 ? -11.039 -4.253 7.550 1.00 96.25 107 ILE A N 1
ATOM 831 C CA . ILE A 1 107 ? -11.540 -3.109 6.777 1.00 96.25 107 ILE A CA 1
ATOM 832 C C . ILE A 1 107 ? -10.393 -2.166 6.388 1.00 96.25 107 ILE A C 1
ATOM 834 O O . ILE A 1 107 ? -10.329 -1.736 5.240 1.00 96.25 107 ILE A O 1
ATOM 838 N N . GLY A 1 108 ? -9.478 -1.864 7.314 1.00 97.62 108 GLY A N 1
ATOM 839 C CA . GLY A 1 108 ? -8.331 -0.998 7.037 1.00 97.62 108 GLY A CA 1
ATOM 840 C C . GLY A 1 108 ? -7.392 -1.564 5.971 1.00 97.62 108 GLY A C 1
ATOM 841 O O . GLY A 1 108 ? -7.011 -0.841 5.055 1.00 97.62 108 GLY A O 1
ATOM 842 N N . VAL A 1 109 ? -7.072 -2.859 6.047 1.00 98.44 109 VAL A N 1
ATOM 843 C CA . VAL A 1 109 ? -6.221 -3.552 5.065 1.00 98.44 109 VAL A CA 1
ATOM 844 C C . VAL A 1 109 ? -6.896 -3.615 3.697 1.00 98.44 109 VAL A C 1
ATOM 846 O O . VAL A 1 109 ? -6.256 -3.304 2.698 1.00 98.44 109 VAL A O 1
ATOM 849 N N . VAL A 1 110 ? -8.188 -3.955 3.633 1.00 98.25 110 VAL A N 1
ATOM 850 C CA . VAL A 1 110 ? -8.936 -3.984 2.364 1.00 98.25 110 VAL A CA 1
ATOM 851 C C . VAL A 1 110 ? -8.936 -2.605 1.706 1.00 98.25 110 VAL A C 1
ATOM 853 O O . VAL A 1 110 ? -8.644 -2.496 0.519 1.00 98.25 110 VAL A O 1
ATOM 856 N N . VAL A 1 111 ? -9.210 -1.543 2.470 1.00 98.38 111 VAL A N 1
ATOM 857 C CA . VAL A 1 111 ? -9.200 -0.172 1.939 1.00 98.38 111 VAL A CA 1
ATOM 858 C C . VAL A 1 111 ? -7.801 0.238 1.478 1.00 98.38 111 VAL A C 1
ATOM 860 O O . VAL A 1 111 ? -7.680 0.808 0.398 1.00 98.38 111 VAL A O 1
ATOM 863 N N . PHE A 1 112 ? -6.750 -0.091 2.237 1.00 98.56 112 PHE A N 1
ATOM 864 C CA . PHE A 1 112 ? -5.365 0.135 1.815 1.00 98.56 112 PHE A CA 1
ATOM 865 C C . PHE A 1 112 ? -5.068 -0.540 0.469 1.00 98.56 112 PHE A C 1
ATOM 867 O O . PHE A 1 1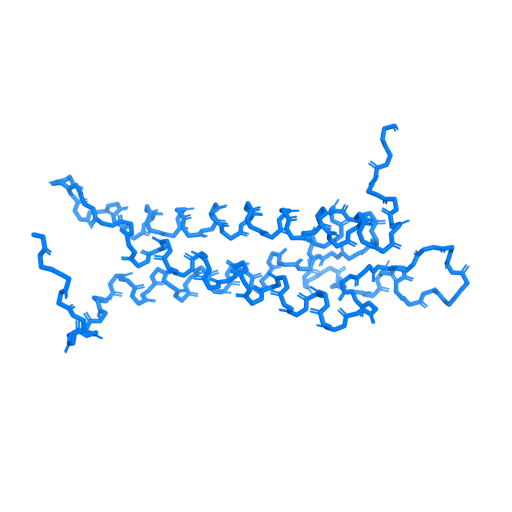12 ? -4.613 0.133 -0.451 1.00 98.56 112 PHE A O 1
ATOM 874 N N . ILE A 1 113 ? -5.374 -1.837 0.330 1.00 98.25 113 ILE A N 1
ATOM 875 C CA . ILE A 1 113 ? -5.114 -2.599 -0.902 1.00 98.25 113 ILE A CA 1
ATOM 876 C C . ILE A 1 113 ? -5.873 -1.989 -2.080 1.00 98.25 113 ILE A C 1
ATOM 878 O O . ILE A 1 113 ? -5.277 -1.744 -3.124 1.00 98.25 113 ILE A O 1
ATOM 882 N N . VAL A 1 114 ? -7.167 -1.699 -1.917 1.00 98.19 114 VAL A N 1
ATOM 883 C CA . VAL A 1 114 ? -7.990 -1.115 -2.987 1.00 98.19 114 VAL A CA 1
ATOM 884 C C . VAL A 1 114 ? -7.423 0.230 -3.437 1.00 98.19 114 VAL A C 1
ATOM 886 O O . VAL A 1 114 ? -7.246 0.448 -4.633 1.00 98.19 114 VAL A O 1
ATOM 889 N N . VAL A 1 115 ? -7.100 1.125 -2.501 1.00 98.31 115 VAL A N 1
ATOM 890 C CA . VAL A 1 115 ? -6.558 2.447 -2.848 1.00 98.31 115 VAL A CA 1
ATOM 891 C C . VAL A 1 115 ? -5.170 2.330 -3.477 1.00 98.31 115 VAL A C 1
ATOM 893 O O . VAL A 1 115 ? -4.902 3.023 -4.455 1.00 98.31 115 VAL A O 1
ATOM 896 N N . ALA A 1 116 ? -4.311 1.436 -2.983 1.00 97.50 116 ALA A N 1
ATOM 897 C CA . ALA A 1 116 ? -2.991 1.198 -3.561 1.00 97.50 116 ALA A CA 1
ATOM 898 C C . ALA A 1 116 ? -3.078 0.652 -4.996 1.00 97.50 116 ALA A C 1
ATOM 900 O O . ALA A 1 116 ? -2.374 1.146 -5.871 1.00 97.50 116 ALA A O 1
ATOM 901 N N . VAL A 1 117 ? -3.975 -0.304 -5.268 1.00 96.69 117 VAL A N 1
ATOM 902 C CA . VAL A 1 117 ? -4.199 -0.842 -6.622 1.00 96.69 117 VAL A CA 1
ATOM 903 C C . VAL A 1 117 ? -4.689 0.248 -7.573 1.00 96.69 117 VAL A C 1
ATOM 905 O O . VAL A 1 117 ? -4.136 0.401 -8.660 1.00 96.69 117 VAL A O 1
ATOM 908 N N . LEU A 1 118 ? -5.668 1.057 -7.154 1.00 96.88 118 LEU A N 1
ATOM 909 C CA . LEU A 1 118 ? -6.168 2.172 -7.965 1.00 96.88 118 LEU A CA 1
ATOM 910 C C . LEU A 1 118 ? -5.076 3.213 -8.247 1.00 96.88 118 LEU A C 1
ATOM 912 O O . LEU A 1 118 ? -4.956 3.693 -9.374 1.00 96.88 118 LEU A O 1
ATOM 916 N N . ALA A 1 119 ? -4.259 3.543 -7.245 1.00 96.44 119 ALA A N 1
ATOM 917 C CA . ALA A 1 119 ? -3.131 4.454 -7.412 1.00 96.44 119 ALA A CA 1
ATOM 918 C C . ALA A 1 119 ? -2.055 3.870 -8.345 1.00 96.44 119 ALA A C 1
ATOM 920 O O . ALA A 1 119 ? -1.463 4.599 -9.143 1.00 96.44 119 ALA A O 1
ATOM 921 N N . GLY A 1 120 ? -1.839 2.555 -8.296 1.00 94.50 120 GLY A N 1
ATOM 922 C CA . GLY A 1 120 ? -0.911 1.844 -9.172 1.00 94.50 120 GLY A CA 1
ATOM 923 C C . GLY A 1 120 ? -1.370 1.869 -10.624 1.00 94.50 120 GLY A C 1
ATOM 924 O O . GLY A 1 120 ? -0.599 2.239 -11.505 1.00 94.50 120 GLY A O 1
ATOM 925 N N . TRP A 1 121 ? -2.655 1.602 -10.865 1.00 94.50 121 TRP A N 1
ATOM 926 C CA . TRP A 1 121 ? -3.262 1.711 -12.192 1.00 94.50 121 TRP A CA 1
ATOM 927 C C . TRP A 1 121 ? -3.181 3.128 -12.755 1.00 94.50 121 TRP A C 1
ATOM 929 O O . TRP A 1 121 ? -2.803 3.313 -13.910 1.00 94.50 121 TRP A O 1
ATOM 939 N N . LEU A 1 122 ? -3.480 4.138 -11.932 1.00 95.25 122 LEU A N 1
ATOM 940 C CA . LEU A 1 122 ? -3.346 5.537 -12.332 1.00 95.25 122 LEU A CA 1
ATOM 941 C C . LEU A 1 122 ? -1.893 5.883 -12.683 1.00 95.25 122 LEU A C 1
ATOM 943 O O . LEU A 1 122 ? -1.645 6.553 -13.682 1.00 95.25 122 LEU A O 1
ATOM 947 N N . THR A 1 123 ? -0.941 5.401 -11.883 1.00 94.44 123 THR A N 1
ATOM 948 C CA . THR A 1 123 ? 0.490 5.615 -12.123 1.00 94.44 123 THR A CA 1
ATOM 949 C C . THR A 1 123 ? 0.922 4.995 -13.450 1.00 94.44 123 THR A C 1
ATOM 951 O O . THR A 1 123 ? 1.595 5.657 -14.238 1.00 94.44 123 THR A O 1
ATOM 954 N N . ALA A 1 124 ? 0.514 3.752 -13.722 1.00 92.56 124 ALA A N 1
ATOM 955 C CA . ALA A 1 124 ? 0.832 3.083 -14.976 1.00 92.56 124 ALA A CA 1
ATOM 956 C C . ALA A 1 124 ? 0.241 3.814 -16.184 1.00 92.56 124 ALA A C 1
ATOM 958 O O . ALA A 1 124 ? 0.958 4.080 -17.144 1.00 92.56 124 ALA A O 1
ATOM 959 N N . ALA A 1 125 ? -1.030 4.220 -16.100 1.00 92.50 125 ALA A N 1
ATOM 960 C CA . ALA A 1 125 ? -1.690 4.976 -17.160 1.00 92.50 125 ALA A CA 1
ATOM 961 C C . ALA A 1 125 ? -0.989 6.316 -17.447 1.00 92.50 125 ALA A C 1
ATOM 963 O O . ALA A 1 125 ? -0.864 6.710 -18.603 1.00 92.50 125 ALA A O 1
ATOM 964 N N . GLN A 1 126 ? -0.509 7.011 -16.411 1.00 92.94 126 GLN A N 1
ATOM 965 C CA . GLN A 1 126 ? 0.196 8.289 -16.563 1.00 92.94 126 GLN A CA 1
ATOM 966 C C . GLN A 1 126 ? 1.615 8.141 -17.118 1.00 92.94 126 GLN A C 1
ATOM 968 O O . GLN A 1 126 ? 2.076 9.025 -17.835 1.00 92.94 126 GLN A O 1
ATOM 973 N N . GLN A 1 127 ? 2.314 7.059 -16.772 1.00 90.00 127 GLN A N 1
ATOM 974 C CA . GLN A 1 127 ? 3.705 6.832 -17.180 1.00 90.00 127 GLN A CA 1
ATOM 975 C C . GLN A 1 127 ? 3.834 5.942 -18.423 1.00 90.00 127 GLN A C 1
ATOM 977 O O . GLN A 1 127 ? 4.949 5.652 -18.843 1.00 90.00 127 GLN A O 1
ATOM 982 N N . GLY A 1 128 ? 2.716 5.503 -19.010 1.00 89.38 128 GLY A N 1
ATOM 983 C CA . GLY A 1 128 ? 2.718 4.583 -20.149 1.00 89.38 128 GLY A CA 1
ATOM 984 C C . GLY A 1 128 ? 3.320 3.217 -19.814 1.00 89.38 128 GLY A C 1
ATOM 985 O O . GLY A 1 128 ? 3.834 2.546 -20.702 1.00 89.38 128 GLY A O 1
ATOM 986 N N . TYR A 1 129 ? 3.295 2.821 -18.538 1.00 89.56 129 TYR A N 1
ATOM 987 C CA . TYR A 1 129 ? 3.845 1.544 -18.103 1.00 89.56 129 TYR A CA 1
ATOM 988 C C . TYR A 1 129 ? 2.857 0.419 -18.440 1.00 89.56 129 TYR A C 1
ATOM 990 O O . TYR A 1 129 ? 1.679 0.540 -18.083 1.00 89.56 129 TYR A O 1
ATOM 998 N N . PRO A 1 130 ? 3.294 -0.677 -19.081 1.00 87.88 130 PRO A N 1
ATOM 999 C CA . PRO A 1 130 ? 2.422 -1.812 -19.331 1.00 87.88 130 PRO A CA 1
ATOM 1000 C C . PRO A 1 130 ? 2.073 -2.480 -17.997 1.00 87.88 130 PRO A C 1
ATOM 1002 O O . PRO A 1 130 ? 2.912 -3.113 -17.365 1.00 87.88 130 PRO A O 1
ATOM 1005 N N . LEU A 1 131 ? 0.826 -2.329 -17.543 1.00 80.44 131 LEU A N 1
ATOM 1006 C CA . LEU A 1 131 ? 0.289 -3.229 -16.525 1.00 80.44 131 LEU A CA 1
ATOM 1007 C C . LEU A 1 131 ? 0.236 -4.614 -17.162 1.00 80.44 131 LEU A C 1
ATOM 1009 O O . LEU A 1 131 ? -0.235 -4.742 -18.290 1.00 80.44 131 LEU A O 1
ATOM 1013 N N . ASN A 1 132 ? 0.763 -5.599 -16.451 1.00 60.75 132 ASN A N 1
ATOM 1014 C CA . ASN A 1 132 ? 1.024 -6.966 -16.889 1.00 60.75 132 ASN A CA 1
ATOM 1015 C C . ASN A 1 132 ? -0.044 -7.440 -17.879 1.00 60.75 132 ASN A C 1
ATOM 1017 O O . ASN A 1 132 ? -1.238 -7.449 -17.561 1.00 60.75 132 ASN A O 1
ATOM 1021 N N . GLY A 1 133 ? 0.423 -7.768 -19.084 1.00 44.97 133 GLY A N 1
ATOM 1022 C CA . GLY A 1 133 ? -0.400 -7.997 -20.260 1.00 44.97 133 GLY A CA 1
ATOM 1023 C C . GLY A 1 133 ? -1.419 -9.120 -20.087 1.00 44.97 133 GLY A C 1
ATOM 1024 O O . GLY A 1 133 ? -1.088 -10.231 -19.673 1.00 44.97 133 GLY A O 1
ATOM 1025 N N . PHE A 1 134 ? -2.651 -8.815 -20.482 1.00 41.97 134 PHE A N 1
ATOM 1026 C CA . PHE A 1 134 ? -3.441 -9.747 -21.277 1.00 41.97 134 PHE A CA 1
ATOM 1027 C C . PHE A 1 134 ? -3.199 -9.439 -22.753 1.00 41.97 134 PHE A C 1
ATOM 1029 O O . PHE A 1 134 ? -3.085 -8.232 -23.075 1.00 41.97 134 PHE A O 1
#

Mean predicted aligned error: 6.32 Å

Radius of gyration: 17.44 Å; Cα contacts (8 Å, |Δi|>4): 170; chains: 1; bounding box: 45×31×44 Å

InterPro domains:
  IPR035906 MetI-like superfamily [SSF161098] (17-129)

Solvent-accessible surface area (backbone atoms only — not comparable to full-atom values): 7356 Å² total; per-residue (Å²): 136,86,82,79,89,83,73,88,74,69,48,73,56,37,50,52,19,31,52,52,32,53,53,48,48,68,54,45,48,43,31,47,50,12,67,60,48,66,26,46,26,26,42,74,92,72,54,25,57,78,65,17,36,59,80,42,88,84,45,93,70,53,34,64,46,75,74,30,60,65,60,28,49,50,31,49,51,52,12,48,52,49,9,39,51,39,16,61,60,63,71,87,72,96,74,61,86,86,50,49,48,62,52,13,27,51,50,7,44,51,43,20,51,54,42,35,51,54,39,49,54,52,49,26,68,75,69,71,45,72,55,66,81,128

pLDDT: mean 88.26, std 15.37, range [36.03, 98.56]